Protein AF-A0A183U4E4-F1 (afdb_monomer_lite)

Organism: Toxocara canis (NCBI:txid6265)

Structure (mmCIF, N/CA/C/O backbone):
data_AF-A0A183U4E4-F1
#
_entry.id   AF-A0A183U4E4-F1
#
loop_
_atom_site.group_PDB
_atom_site.id
_atom_site.type_symbol
_atom_site.label_atom_id
_atom_site.label_alt_id
_atom_site.label_comp_id
_atom_site.label_asym_id
_atom_site.label_entity_id
_atom_site.label_seq_id
_atom_site.pdbx_PDB_ins_code
_atom_site.Cartn_x
_atom_site.Cartn_y
_atom_site.Cartn_z
_atom_site.occupancy
_atom_site.B_iso_or_equiv
_atom_site.auth_seq_id
_atom_site.auth_comp_id
_atom_site.auth_asym_id
_atom_site.auth_atom_id
_atom_site.pdbx_PDB_model_num
ATOM 1 N N . MET A 1 1 ? 19.719 -11.480 6.003 1.00 57.19 1 MET A N 1
ATOM 2 C CA . MET A 1 1 ? 18.882 -10.831 4.963 1.00 57.19 1 MET A CA 1
ATOM 3 C C . MET A 1 1 ? 19.843 -10.129 3.994 1.00 57.19 1 MET A C 1
ATOM 5 O O . MET A 1 1 ? 20.266 -9.033 4.305 1.00 57.19 1 MET A O 1
ATOM 9 N N . LEU A 1 2 ? 20.345 -10.691 2.889 1.00 53.66 2 LEU A N 1
ATOM 10 C CA . LEU A 1 2 ? 20.055 -11.911 2.127 1.00 53.66 2 LEU A CA 1
ATOM 11 C C . LEU A 1 2 ? 21.381 -12.543 1.676 1.00 53.66 2 LEU A C 1
ATOM 13 O O . LEU A 1 2 ? 22.184 -11.857 1.057 1.00 53.66 2 LEU A O 1
ATOM 17 N N . GLU A 1 3 ? 21.584 -13.832 1.937 1.00 58.75 3 GLU A N 1
ATOM 18 C CA . GLU A 1 3 ? 22.844 -14.517 1.599 1.00 58.75 3 GLU A CA 1
ATOM 19 C C . GLU A 1 3 ? 22.881 -15.056 0.156 1.00 58.75 3 GLU A C 1
ATOM 21 O O . GLU A 1 3 ? 23.924 -15.499 -0.312 1.00 58.75 3 GLU A O 1
ATOM 26 N N . HIS A 1 4 ? 21.770 -14.965 -0.592 1.00 63.84 4 HIS A N 1
ATOM 27 C CA . HIS A 1 4 ? 21.649 -15.572 -1.926 1.00 63.84 4 HIS A CA 1
ATOM 28 C C . HIS A 1 4 ? 20.897 -14.695 -2.949 1.00 63.84 4 HIS A C 1
ATOM 30 O O . HIS A 1 4 ? 19.955 -15.157 -3.589 1.00 63.84 4 HIS A O 1
ATOM 36 N N . ARG A 1 5 ? 21.275 -13.419 -3.134 1.00 64.50 5 ARG A N 1
ATOM 37 C CA . ARG A 1 5 ? 20.854 -12.662 -4.336 1.00 64.50 5 ARG A CA 1
ATOM 38 C C . ARG A 1 5 ? 22.019 -12.548 -5.321 1.00 64.50 5 ARG A C 1
ATOM 40 O O . ARG A 1 5 ? 23.040 -11.968 -4.980 1.00 64.50 5 ARG A O 1
ATOM 47 N N . LEU A 1 6 ? 21.839 -13.041 -6.550 1.00 68.12 6 LEU A N 1
ATOM 48 C CA . LEU A 1 6 ? 22.818 -12.918 -7.648 1.00 68.12 6 LEU A CA 1
ATOM 49 C C . LEU A 1 6 ? 22.993 -11.479 -8.174 1.00 68.12 6 LEU A C 1
ATOM 51 O O . LEU A 1 6 ? 23.956 -11.195 -8.878 1.00 68.12 6 LEU A O 1
ATOM 55 N N . LYS A 1 7 ? 22.075 -10.564 -7.850 1.00 59.53 7 LYS A N 1
ATOM 56 C CA . LYS A 1 7 ? 22.158 -9.139 -8.188 1.00 59.53 7 LYS A CA 1
ATOM 57 C C . LYS A 1 7 ? 21.346 -8.335 -7.176 1.00 59.53 7 LYS A C 1
ATOM 59 O O . LYS A 1 7 ? 20.281 -8.790 -6.746 1.00 59.53 7 LYS A O 1
ATOM 64 N N . SER A 1 8 ? 21.839 -7.165 -6.771 1.00 61.47 8 SER A N 1
ATOM 65 C CA . SER A 1 8 ? 21.052 -6.238 -5.954 1.00 61.47 8 SER A CA 1
ATOM 66 C C . SER A 1 8 ? 19.801 -5.815 -6.737 1.00 61.47 8 SER A C 1
ATOM 68 O O . SER A 1 8 ? 19.915 -5.556 -7.938 1.00 61.47 8 SER A O 1
ATOM 70 N N . PRO A 1 9 ? 18.610 -5.760 -6.112 1.00 69.06 9 PRO A N 1
ATOM 71 C CA . PRO A 1 9 ? 17.426 -5.243 -6.786 1.00 69.06 9 PRO A CA 1
ATOM 72 C C . PRO A 1 9 ? 17.687 -3.824 -7.322 1.00 69.06 9 PRO A C 1
ATOM 74 O O . PRO A 1 9 ? 18.444 -3.080 -6.691 1.00 69.06 9 PRO A O 1
ATOM 77 N N . PRO A 1 10 ? 17.107 -3.462 -8.476 1.00 73.38 10 PRO A N 1
ATOM 78 C CA . PRO A 1 10 ? 17.247 -2.129 -9.053 1.00 73.38 10 PRO A CA 1
ATOM 79 C C . PRO A 1 10 ? 16.753 -1.044 -8.084 1.00 73.38 10 PRO A C 1
ATOM 81 O O . PRO A 1 10 ? 15.866 -1.280 -7.255 1.00 73.38 10 PRO A O 1
ATOM 84 N N . GLU A 1 11 ? 17.360 0.139 -8.166 1.00 71.06 11 GLU A N 1
ATOM 85 C CA . GLU A 1 11 ? 17.137 1.239 -7.222 1.00 71.06 11 GLU A CA 1
ATOM 86 C C . GLU A 1 11 ? 15.683 1.735 -7.235 1.00 71.06 11 GLU A C 1
ATOM 88 O O . GLU A 1 11 ? 15.131 2.066 -6.177 1.00 71.06 11 GLU A O 1
ATOM 93 N N . GLU A 1 12 ? 15.017 1.705 -8.396 1.00 74.94 12 GLU A N 1
ATOM 94 C CA . GLU A 1 12 ? 13.628 2.159 -8.514 1.00 74.94 12 GLU A CA 1
ATOM 95 C C . GLU A 1 12 ? 12.676 1.307 -7.660 1.00 74.94 12 GLU A C 1
ATOM 97 O O . GLU A 1 12 ? 11.787 1.831 -6.983 1.00 74.94 12 GLU A O 1
ATOM 102 N N . VAL A 1 13 ? 12.908 -0.009 -7.609 1.00 78.69 13 VAL A N 1
ATOM 103 C CA . VAL A 1 13 ? 12.074 -0.948 -6.842 1.00 78.69 13 VAL A CA 1
ATOM 104 C C . VAL A 1 13 ? 12.248 -0.731 -5.339 1.00 78.69 13 VAL A C 1
ATOM 106 O O . VAL A 1 13 ? 11.272 -0.772 -4.584 1.00 78.69 13 VAL A O 1
ATOM 109 N N . TYR A 1 14 ? 13.470 -0.441 -4.886 1.00 80.75 14 TYR A N 1
ATOM 110 C CA . TYR A 1 14 ? 13.720 -0.101 -3.484 1.00 80.75 14 TYR A CA 1
ATOM 111 C C . TYR A 1 14 ? 13.050 1.208 -3.073 1.00 80.75 14 TYR A C 1
ATOM 113 O O . TYR A 1 14 ? 12.509 1.295 -1.965 1.00 80.75 14 TYR A O 1
ATOM 121 N N . SER A 1 15 ? 13.069 2.202 -3.958 1.00 85.75 15 SER A N 1
ATOM 122 C CA . SER A 1 15 ? 12.456 3.508 -3.719 1.00 85.75 15 SER A CA 1
ATOM 123 C C . SER A 1 15 ? 10.939 3.398 -3.5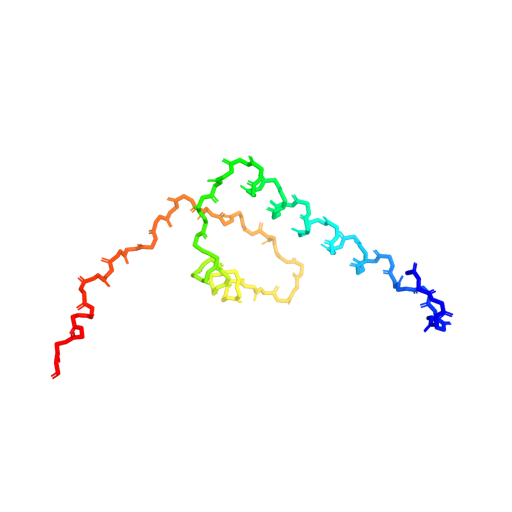80 1.00 85.75 15 SER A C 1
ATOM 125 O O . SER A 1 15 ? 10.374 3.910 -2.608 1.00 85.75 15 SER A O 1
ATOM 127 N N . LEU A 1 16 ? 10.284 2.660 -4.483 1.00 83.31 16 LEU A N 1
ATOM 128 C CA . LEU A 1 16 ? 8.842 2.414 -4.421 1.00 83.31 16 LEU A CA 1
ATOM 129 C C . LEU A 1 16 ? 8.458 1.660 -3.140 1.00 83.31 16 LEU A C 1
ATOM 131 O O . LEU A 1 16 ? 7.575 2.090 -2.396 1.00 83.31 16 LEU A O 1
ATOM 135 N N . HIS A 1 17 ? 9.174 0.573 -2.841 1.00 84.81 17 HIS A N 1
ATOM 136 C CA . HIS A 1 17 ? 8.902 -0.255 -1.669 1.00 84.81 17 HIS A CA 1
ATOM 137 C C . HIS A 1 17 ? 9.058 0.525 -0.355 1.00 84.81 17 HIS A C 1
ATOM 139 O O . HIS A 1 17 ? 8.248 0.365 0.561 1.00 84.81 17 HIS A O 1
ATOM 145 N N . ARG A 1 18 ? 10.063 1.406 -0.260 1.00 88.81 18 ARG A N 1
ATOM 146 C CA . ARG A 1 18 ? 10.256 2.267 0.916 1.00 88.81 18 ARG A CA 1
ATOM 147 C C . ARG A 1 18 ? 9.172 3.327 1.055 1.00 88.81 18 ARG A C 1
ATOM 149 O O . ARG A 1 18 ? 8.717 3.541 2.175 1.00 88.81 18 ARG A O 1
ATOM 156 N N . LYS A 1 19 ? 8.752 3.965 -0.043 1.00 88.94 19 LYS A N 1
ATOM 157 C CA . LYS A 1 19 ? 7.661 4.952 -0.018 1.00 88.94 19 LYS A CA 1
ATOM 158 C C . LYS A 1 19 ? 6.365 4.319 0.485 1.00 88.94 19 LYS A C 1
ATOM 160 O O . LYS A 1 19 ? 5.781 4.818 1.440 1.00 88.94 19 LYS A O 1
ATOM 165 N N . LEU A 1 20 ? 5.980 3.176 -0.083 1.00 89.00 20 LEU A N 1
ATOM 166 C CA . LEU A 1 20 ? 4.761 2.469 0.313 1.00 89.00 20 LEU A CA 1
ATOM 167 C C . LEU A 1 20 ? 4.828 1.967 1.763 1.00 89.00 20 LEU A C 1
ATOM 169 O O . LEU A 1 20 ? 3.915 2.220 2.549 1.00 89.00 20 LEU A O 1
ATOM 173 N N . SER A 1 21 ? 5.938 1.325 2.146 1.00 92.31 21 SER A N 1
ATOM 174 C CA . SER A 1 21 ? 6.125 0.846 3.522 1.00 92.31 21 SER A CA 1
ATOM 175 C C . SER A 1 21 ? 6.095 1.992 4.536 1.00 92.31 21 SER A C 1
ATOM 177 O O . SER A 1 21 ? 5.525 1.839 5.613 1.00 92.31 21 SER A O 1
ATOM 179 N N . GLY A 1 22 ? 6.685 3.145 4.201 1.00 92.62 22 GLY A N 1
ATOM 180 C CA . GLY A 1 22 ? 6.716 4.325 5.065 1.00 92.62 22 GLY A CA 1
ATOM 181 C C . GLY A 1 22 ? 5.326 4.902 5.327 1.00 92.62 22 GLY A C 1
ATOM 182 O O . GLY A 1 22 ? 4.975 5.124 6.487 1.00 92.62 22 GLY A O 1
ATOM 183 N N . SER A 1 23 ? 4.518 5.077 4.279 1.00 89.94 23 SER A N 1
ATOM 184 C CA . SER A 1 23 ? 3.139 5.569 4.406 1.00 89.94 23 SER A CA 1
ATOM 185 C C . SER A 1 23 ? 2.276 4.629 5.247 1.00 89.94 23 SER A C 1
ATOM 187 O O . SER A 1 23 ? 1.551 5.077 6.135 1.00 89.94 23 SER A O 1
ATOM 189 N N . TYR A 1 24 ? 2.411 3.316 5.038 1.00 89.88 24 TYR A N 1
ATOM 190 C CA . TYR A 1 24 ? 1.647 2.323 5.792 1.00 89.88 24 TYR A CA 1
ATOM 191 C C . TYR A 1 24 ? 2.032 2.299 7.277 1.00 89.88 24 TYR A C 1
ATOM 193 O O . TYR A 1 24 ? 1.174 2.250 8.159 1.00 89.88 24 TYR A O 1
ATOM 201 N N . LEU A 1 25 ? 3.332 2.394 7.575 1.00 92.62 25 LEU A N 1
ATOM 202 C CA . LEU A 1 25 ? 3.818 2.430 8.953 1.00 92.62 25 LEU A CA 1
ATOM 203 C C . LEU A 1 25 ? 3.379 3.710 9.681 1.00 92.62 25 LEU A C 1
ATOM 205 O O . LEU A 1 25 ? 3.097 3.672 10.880 1.00 92.62 25 LEU A O 1
ATOM 209 N N . LEU A 1 26 ? 3.299 4.835 8.965 1.00 93.06 26 LEU A N 1
ATOM 210 C CA . LEU A 1 26 ? 2.800 6.099 9.501 1.00 93.06 26 LEU A CA 1
ATOM 211 C C . LEU A 1 26 ? 1.307 6.007 9.849 1.00 93.06 26 LEU A C 1
ATOM 213 O O . LEU A 1 26 ? 0.925 6.375 10.960 1.00 93.06 26 LEU A O 1
ATOM 217 N N . ALA A 1 27 ? 0.491 5.443 8.953 1.00 89.50 27 ALA A N 1
ATOM 218 C CA . ALA A 1 27 ? -0.930 5.192 9.203 1.00 89.50 27 ALA A CA 1
ATOM 219 C C . ALA A 1 27 ? -1.136 4.278 10.423 1.00 89.50 27 ALA A C 1
ATOM 221 O O . ALA A 1 27 ? -1.928 4.593 11.314 1.00 89.50 27 ALA A O 1
ATOM 222 N N . ALA A 1 28 ? -0.344 3.205 10.532 1.00 91.31 28 ALA A N 1
ATOM 223 C CA . ALA A 1 28 ? -0.367 2.308 11.685 1.00 91.31 28 ALA A CA 1
ATOM 224 C C . ALA A 1 28 ? 0.027 3.020 12.992 1.00 91.31 28 ALA A C 1
ATOM 226 O O . ALA A 1 28 ? -0.612 2.821 14.027 1.00 91.31 28 ALA A O 1
ATOM 227 N N . LYS A 1 29 ? 1.046 3.891 12.958 1.00 94.50 29 LYS A N 1
ATOM 228 C CA . LYS A 1 29 ? 1.490 4.668 14.128 1.00 94.50 29 LYS A CA 1
ATOM 229 C C . LYS A 1 29 ? 0.428 5.661 14.604 1.00 94.50 29 LYS A C 1
ATOM 231 O O . LYS A 1 29 ? 0.268 5.844 15.810 1.00 94.50 29 LYS A O 1
ATOM 236 N N . LEU A 1 30 ? -0.292 6.279 13.672 1.00 94.75 30 LEU A N 1
ATOM 237 C CA . LEU A 1 30 ? -1.403 7.190 13.954 1.00 94.75 30 LEU A CA 1
ATOM 238 C C . LEU A 1 30 ? -2.699 6.452 14.325 1.00 94.75 30 LEU A C 1
ATOM 240 O O . LEU A 1 30 ? -3.668 7.102 14.705 1.00 94.75 30 LEU A O 1
ATOM 244 N N . LYS A 1 31 ? -2.716 5.110 14.246 1.00 90.25 31 LYS A N 1
ATOM 245 C CA . LYS A 1 31 ? -3.917 4.269 14.388 1.00 90.25 31 LYS A CA 1
ATOM 246 C C . LYS A 1 31 ? -5.048 4.709 13.450 1.00 90.25 31 LYS A C 1
ATOM 248 O O . LYS A 1 31 ? -6.220 4.617 13.806 1.00 90.25 31 LYS A O 1
ATOM 253 N N . ALA A 1 32 ? -4.688 5.200 12.266 1.00 89.00 32 ALA A N 1
ATOM 254 C CA . ALA A 1 32 ? -5.653 5.595 11.255 1.00 89.00 32 ALA A CA 1
ATOM 255 C C . ALA A 1 32 ? -6.375 4.351 10.717 1.00 89.00 32 ALA A C 1
ATOM 257 O O . ALA A 1 32 ? -5.745 3.323 10.454 1.00 89.00 32 ALA A O 1
ATOM 258 N N . VAL A 1 33 ? -7.692 4.450 10.550 1.00 86.50 33 VAL A N 1
ATOM 259 C CA . VAL A 1 33 ? -8.504 3.426 9.887 1.00 86.50 33 VAL A CA 1
ATOM 260 C C . VAL A 1 33 ? -8.700 3.884 8.450 1.00 86.50 33 VAL A C 1
ATOM 262 O O . VAL A 1 33 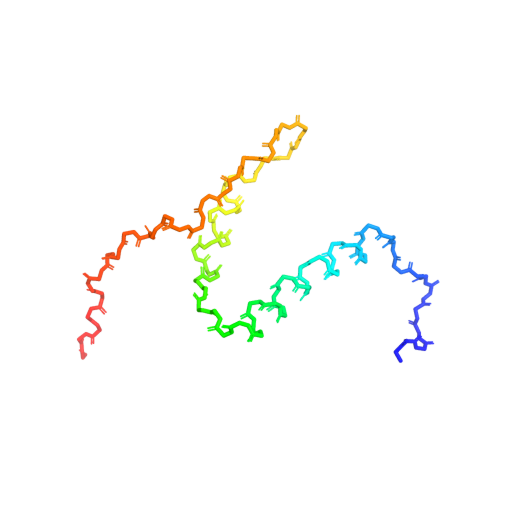? -9.313 4.917 8.214 1.0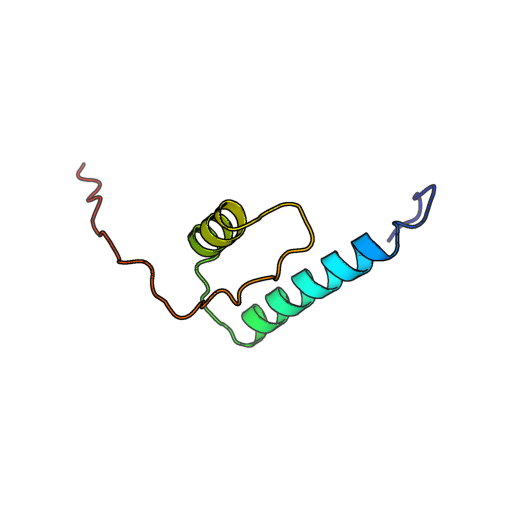0 86.50 33 VAL A O 1
ATOM 265 N N . VAL A 1 34 ? -8.135 3.140 7.500 1.00 84.31 34 VAL A N 1
ATOM 266 C CA . VAL A 1 34 ? -8.176 3.472 6.070 1.00 84.31 34 VAL A CA 1
ATOM 267 C C . VAL A 1 34 ? -8.838 2.324 5.318 1.00 84.31 34 VAL A C 1
ATOM 269 O O . VAL A 1 34 ? -8.465 1.163 5.498 1.00 84.31 34 VAL A O 1
ATOM 272 N N . SER A 1 35 ? -9.806 2.639 4.457 1.00 87.44 35 SER A N 1
ATOM 273 C CA . SER A 1 35 ? -10.467 1.649 3.603 1.00 87.44 35 SER A CA 1
ATOM 274 C C . SER A 1 35 ? -9.618 1.362 2.360 1.00 87.44 35 SER A C 1
ATOM 276 O O . SER A 1 35 ? -9.814 1.943 1.295 1.00 87.44 35 SER A O 1
ATOM 278 N N . CYS A 1 36 ? -8.622 0.483 2.503 1.00 85.69 36 CYS A N 1
ATOM 279 C CA . CYS A 1 36 ? -7.644 0.206 1.442 1.00 85.69 36 CYS A CA 1
ATOM 280 C C . CYS A 1 36 ? -8.244 -0.446 0.184 1.00 85.69 36 CYS A C 1
ATOM 282 O O . CYS A 1 36 ? -7.690 -0.269 -0.893 1.00 85.69 36 CYS A O 1
ATOM 284 N N . GLY A 1 37 ? -9.339 -1.204 0.313 1.00 87.75 37 GLY A N 1
ATOM 285 C CA . GLY A 1 37 ? -9.996 -1.893 -0.808 1.00 87.75 37 GLY A CA 1
ATOM 286 C C . GLY A 1 37 ? -10.517 -0.928 -1.880 1.00 87.75 37 GLY A C 1
ATOM 287 O O . GLY A 1 37 ? -9.942 -0.881 -2.966 1.00 87.75 37 GLY A O 1
ATOM 288 N N . PRO A 1 38 ? -11.537 -0.102 -1.574 1.00 87.44 38 PRO A N 1
ATOM 289 C CA . PRO A 1 38 ? -12.083 0.858 -2.536 1.00 87.44 38 PRO A CA 1
ATOM 290 C C . PRO A 1 38 ? -11.056 1.919 -2.952 1.00 87.44 38 PRO A C 1
ATOM 292 O O . PRO A 1 38 ? -11.080 2.399 -4.083 1.00 87.44 38 PRO A O 1
ATOM 295 N N . LEU A 1 39 ? -10.120 2.269 -2.061 1.00 85.50 39 LEU A N 1
ATOM 296 C CA . LEU A 1 39 ? -9.017 3.168 -2.393 1.00 85.50 39 LEU A CA 1
ATOM 297 C C . LEU A 1 39 ? -8.133 2.586 -3.504 1.00 85.50 39 LEU A C 1
ATOM 299 O O . LEU A 1 39 ? -7.769 3.299 -4.435 1.00 85.50 39 LEU A O 1
ATOM 303 N N . PHE A 1 40 ? -7.799 1.296 -3.423 1.00 86.50 40 PHE A N 1
ATOM 304 C CA . PHE A 1 40 ? -6.993 0.627 -4.438 1.00 86.50 40 PHE A CA 1
ATOM 305 C C . PHE A 1 40 ? -7.725 0.528 -5.778 1.00 86.50 40 PHE A C 1
ATOM 307 O O . PHE A 1 40 ? -7.117 0.818 -6.804 1.00 86.50 40 PHE A O 1
ATOM 314 N N . GLU A 1 41 ? -9.012 0.173 -5.774 1.00 88.19 41 GLU A N 1
ATOM 315 C CA . GLU A 1 41 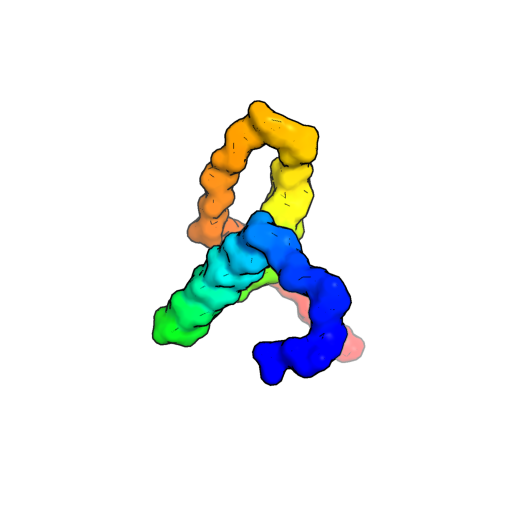? -9.828 0.105 -6.996 1.00 88.19 41 GLU A CA 1
ATOM 316 C C . GLU A 1 41 ? -9.884 1.462 -7.706 1.00 88.19 41 GLU A C 1
ATOM 318 O O . GLU A 1 41 ? -9.581 1.543 -8.893 1.00 88.19 41 GLU A O 1
ATOM 323 N N . ARG A 1 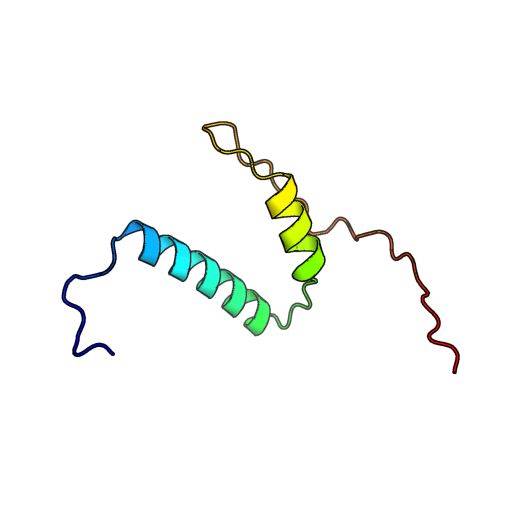42 ? -10.125 2.553 -6.965 1.00 85.75 42 ARG A N 1
ATOM 324 C CA . ARG A 1 42 ? -10.093 3.921 -7.511 1.00 85.75 42 ARG A CA 1
ATOM 325 C C . ARG A 1 42 ? -8.754 4.273 -8.158 1.00 85.75 42 ARG A C 1
ATOM 327 O O . ARG A 1 42 ? -8.741 4.819 -9.256 1.00 85.75 42 ARG A O 1
ATOM 334 N N . ILE A 1 43 ? -7.641 3.980 -7.477 1.00 85.38 43 ILE A N 1
ATOM 335 C CA . ILE A 1 43 ? -6.286 4.225 -8.002 1.00 85.38 43 ILE A CA 1
ATOM 336 C C . ILE A 1 43 ? -6.047 3.399 -9.267 1.00 85.38 43 ILE A C 1
ATOM 338 O O . ILE A 1 43 ? -5.431 3.873 -10.217 1.00 85.38 43 ILE A O 1
ATOM 342 N N . TYR A 1 44 ? -6.492 2.145 -9.263 1.00 86.62 44 TYR A N 1
ATOM 343 C CA . TYR A 1 44 ? -6.288 1.229 -10.374 1.00 86.62 44 TYR A CA 1
ATOM 344 C C . TYR A 1 44 ? -7.081 1.656 -11.613 1.00 86.62 44 TYR A C 1
ATOM 346 O O . TYR A 1 44 ? -6.527 1.677 -12.710 1.00 86.62 44 TYR A O 1
ATOM 354 N N . ASP A 1 45 ? -8.337 2.061 -11.435 1.00 86.62 45 ASP A N 1
ATOM 355 C CA . ASP A 1 45 ? -9.212 2.497 -12.525 1.00 86.62 45 ASP A CA 1
ATOM 356 C C . ASP A 1 45 ? -8.787 3.850 -13.116 1.00 86.62 45 ASP A C 1
ATOM 358 O O . ASP A 1 45 ? -8.918 4.077 -14.325 1.00 86.62 45 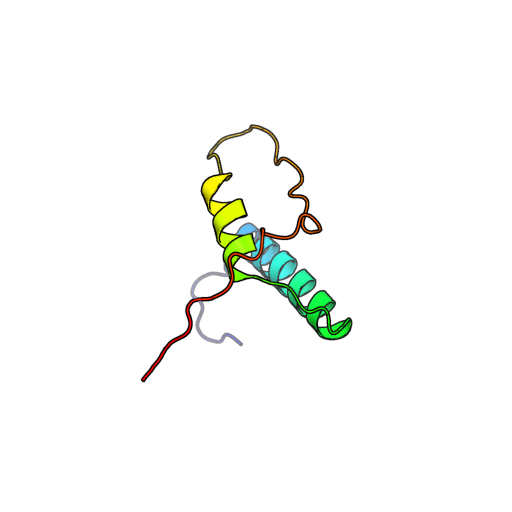ASP A O 1
ATOM 362 N N . SER A 1 46 ? -8.251 4.752 -12.285 1.00 83.62 46 SER A N 1
ATOM 363 C CA . SER A 1 46 ? -7.726 6.048 -12.732 1.00 83.62 46 SER A CA 1
ATOM 364 C C . SER A 1 46 ? -6.329 5.954 -13.349 1.00 83.62 46 SER A C 1
ATOM 366 O O . SER A 1 46 ? -5.901 6.875 -14.047 1.00 83.62 46 SER A O 1
ATOM 368 N N . TYR A 1 47 ? -5.617 4.843 -13.146 1.00 84.00 47 TYR A N 1
ATOM 369 C CA . TYR A 1 47 ? -4.257 4.680 -13.635 1.00 84.00 47 TYR A CA 1
ATOM 370 C C . TYR A 1 47 ? -4.196 4.672 -15.172 1.00 84.00 47 TYR A C 1
ATOM 372 O O . TYR A 1 47 ? -4.720 3.784 -15.850 1.00 84.00 47 TYR A O 1
ATOM 380 N N . LYS A 1 48 ? -3.494 5.658 -15.741 1.00 80.69 48 LYS A N 1
ATOM 381 C CA . LYS A 1 48 ? -3.168 5.741 -17.172 1.00 80.69 48 LYS A CA 1
ATOM 382 C C . LYS A 1 48 ? -1.665 5.569 -17.363 1.00 80.69 48 LYS A C 1
ATOM 384 O O . LYS A 1 48 ? -0.860 6.194 -16.682 1.00 80.69 48 LYS A O 1
ATOM 389 N N . PHE A 1 49 ? -1.280 4.706 -18.300 1.00 78.19 49 PHE A N 1
ATOM 390 C CA . PHE A 1 49 ? 0.126 4.461 -18.612 1.00 78.19 49 PHE A CA 1
ATOM 391 C C . PHE A 1 49 ? 0.637 5.542 -19.579 1.00 78.19 49 PHE A C 1
ATOM 393 O O . PHE A 1 49 ? 0.303 5.508 -20.762 1.00 78.19 49 PHE A O 1
ATOM 400 N N . GLY A 1 50 ? 1.417 6.508 -19.085 1.00 71.19 50 GLY A N 1
ATOM 401 C CA . GLY A 1 50 ? 1.971 7.612 -19.886 1.00 71.19 50 GLY A CA 1
ATOM 402 C C . GLY A 1 50 ? 2.218 8.883 -19.065 1.00 71.19 50 GLY A C 1
ATOM 403 O O . GLY A 1 50 ? 1.766 8.977 -17.930 1.00 71.19 50 GLY A O 1
ATOM 404 N N . GLU A 1 51 ? 2.965 9.843 -19.624 1.00 61.56 51 GLU A N 1
ATOM 405 C CA . GLU A 1 51 ? 3.313 11.132 -18.996 1.00 61.56 51 GLU A CA 1
ATOM 406 C C . GLU A 1 51 ? 2.128 12.114 -18.968 1.00 61.56 51 GLU A C 1
ATOM 408 O O . GLU A 1 51 ? 2.199 13.191 -19.548 1.00 61.56 51 GLU A O 1
ATOM 413 N N . GLU A 1 52 ? 1.024 11.782 -18.309 1.00 54.16 52 GLU A N 1
ATOM 414 C CA . GLU A 1 52 ? 0.012 12.790 -17.980 1.00 54.16 52 GLU A CA 1
ATOM 415 C C . GLU A 1 52 ? -0.323 12.700 -16.494 1.00 54.16 52 GLU A C 1
ATOM 417 O O . GLU A 1 52 ? -0.342 11.620 -15.906 1.00 54.16 52 GLU A O 1
ATOM 422 N N . GLY A 1 53 ? -0.415 13.879 -15.878 1.00 55.38 53 GLY A N 1
ATOM 423 C CA . GLY A 1 53 ? -0.244 14.119 -14.451 1.00 55.38 53 GLY A CA 1
ATOM 424 C C . GLY A 1 53 ? -1.025 13.176 -13.545 1.00 55.38 53 GLY A C 1
ATOM 425 O O . GLY A 1 53 ? -2.183 12.856 -13.782 1.00 55.38 53 GLY A O 1
ATOM 426 N N . PHE A 1 54 ? -0.365 12.780 -12.459 1.00 61.22 54 PHE A N 1
ATOM 427 C CA . PHE A 1 54 ? -1.017 12.178 -11.307 1.00 61.22 54 PHE A CA 1
ATOM 428 C C . PHE A 1 54 ? -2.024 13.197 -10.757 1.00 61.22 54 PHE A C 1
ATOM 430 O O . PHE A 1 54 ? -1.613 14.216 -10.205 1.00 61.22 54 PHE A O 1
ATOM 437 N N . GLU A 1 55 ? -3.321 12.972 -10.965 1.00 60.25 55 GLU A N 1
ATOM 438 C CA . GLU A 1 55 ? -4.350 13.756 -10.284 1.00 60.25 55 GLU A CA 1
ATOM 439 C C . GLU A 1 55 ? -4.368 13.356 -8.805 1.00 60.25 55 GLU A C 1
ATOM 441 O O . GLU A 1 55 ? -4.321 12.169 -8.468 1.00 60.25 55 GLU A O 1
ATOM 446 N N . ASP A 1 56 ? -4.387 14.349 -7.914 1.00 63.59 56 ASP A N 1
ATOM 447 C CA . ASP A 1 56 ? -4.455 14.112 -6.476 1.00 63.59 56 ASP A CA 1
ATOM 448 C C . ASP A 1 56 ? -5.765 13.387 -6.144 1.00 63.59 56 ASP A C 1
ATOM 450 O O . ASP A 1 56 ? -6.863 13.899 -6.360 1.00 63.59 56 ASP A O 1
ATOM 454 N N . ILE A 1 57 ? -5.648 12.166 -5.624 1.00 66.06 57 ILE A N 1
ATOM 455 C CA . ILE A 1 57 ? -6.800 11.367 -5.211 1.00 66.06 57 ILE A CA 1
ATOM 456 C C . ILE A 1 57 ? -7.247 11.875 -3.846 1.00 66.06 57 ILE A C 1
ATOM 458 O O . ILE A 1 57 ? -6.552 11.674 -2.847 1.00 66.06 57 ILE A O 1
ATOM 462 N N . ASP A 1 58 ? -8.413 12.516 -3.809 1.00 69.75 58 ASP A N 1
ATOM 463 C CA . ASP A 1 58 ? -9.054 12.916 -2.562 1.00 69.75 58 ASP A CA 1
ATOM 464 C C . ASP A 1 58 ? -9.507 11.672 -1.777 1.00 69.75 58 ASP A C 1
ATOM 466 O O . ASP A 1 58 ? -10.436 10.955 -2.162 1.00 69.75 58 ASP A O 1
ATOM 470 N N . ILE A 1 59 ? -8.797 11.394 -0.683 1.00 67.00 59 ILE A N 1
ATOM 471 C CA . ILE A 1 59 ? -9.032 10.243 0.193 1.00 67.00 59 ILE A CA 1
ATOM 472 C C . ILE A 1 59 ? -10.180 10.484 1.182 1.00 67.00 59 ILE A C 1
ATOM 474 O O . ILE A 1 59 ? -10.722 9.515 1.713 1.00 67.00 59 ILE A O 1
ATOM 478 N N . ASP A 1 60 ? -10.560 11.746 1.407 1.00 70.56 60 ASP A N 1
ATOM 479 C CA . ASP A 1 60 ? -11.598 12.137 2.369 1.00 70.56 60 ASP A CA 1
ATOM 480 C C . ASP A 1 60 ? -13.010 12.067 1.758 1.00 70.56 60 ASP A C 1
ATOM 482 O O . ASP A 1 60 ? -14.015 12.113 2.470 1.00 70.56 60 ASP A O 1
ATOM 486 N N . SER A 1 61 ? -13.101 11.897 0.436 1.00 67.00 61 SER A N 1
ATOM 487 C CA . SER A 1 61 ? -14.350 11.618 -0.270 1.00 67.00 61 SER A CA 1
ATOM 488 C C . SER A 1 61 ? -14.848 10.202 0.055 1.00 67.00 61 SER A C 1
ATOM 490 O O . SER A 1 61 ? -14.465 9.231 -0.617 1.00 67.00 61 SER A O 1
ATOM 492 N N . GLU A 1 62 ? -15.699 10.087 1.083 1.00 59.75 62 GLU A N 1
ATOM 493 C CA . GLU A 1 62 ? -16.310 8.825 1.515 1.00 59.75 62 GLU A CA 1
ATOM 494 C C . GLU A 1 62 ? -16.997 8.106 0.338 1.00 59.75 62 GLU A C 1
ATOM 496 O O . GLU A 1 62 ? -17.753 8.729 -0.415 1.00 59.75 62 GLU A O 1
ATOM 501 N N . PRO A 1 63 ? -16.759 6.796 0.138 1.00 55.81 63 PRO A N 1
ATOM 502 C CA . PRO A 1 63 ? -17.604 6.018 -0.752 1.00 55.81 63 PRO A CA 1
ATOM 503 C C . PRO A 1 63 ? -19.008 5.993 -0.144 1.00 55.81 63 PRO A C 1
ATOM 505 O O . PRO A 1 63 ? -19.165 5.610 1.015 1.00 55.81 63 PRO A O 1
ATOM 508 N N . GLU A 1 64 ? -20.013 6.414 -0.915 1.00 51.47 64 GLU A N 1
ATOM 509 C CA . GLU A 1 64 ? -21.420 6.291 -0.534 1.00 51.47 64 GLU A CA 1
ATOM 510 C C . GLU A 1 64 ? -21.662 4.873 -0.001 1.00 51.47 64 GLU A C 1
ATOM 512 O O . GLU A 1 64 ? -21.452 3.872 -0.691 1.00 51.47 64 GLU A O 1
ATOM 517 N N . HIS A 1 65 ? -22.013 4.793 1.281 1.00 51.41 65 HIS A N 1
ATOM 518 C CA . HIS A 1 65 ? -22.278 3.544 1.965 1.00 51.41 65 HIS A CA 1
ATOM 519 C C . HIS A 1 65 ? -23.627 3.022 1.482 1.00 51.41 65 HIS A C 1
ATOM 521 O O . HIS A 1 65 ? -24.659 3.292 2.093 1.00 51.41 65 HIS A O 1
ATOM 527 N N . ASP A 1 66 ? -23.626 2.264 0.391 1.00 42.25 66 ASP A N 1
ATOM 528 C CA . ASP A 1 66 ? -24.768 1.418 0.074 1.00 42.25 66 ASP A CA 1
ATOM 529 C C . ASP A 1 66 ? -24.734 0.221 1.043 1.00 42.25 66 ASP A C 1
ATOM 531 O O . ASP A 1 66 ? -24.102 -0.813 0.812 1.00 42.25 66 ASP A O 1
ATOM 535 N N . ALA A 1 67 ? -25.317 0.412 2.227 1.00 45.38 67 ALA A N 1
ATOM 536 C CA . ALA A 1 67 ? -25.725 -0.674 3.108 1.00 45.38 67 ALA A CA 1
ATOM 537 C C . ALA A 1 67 ? -27.241 -0.875 2.961 1.00 45.38 67 ALA A C 1
ATOM 539 O O . ALA A 1 67 ? -27.952 0.126 2.876 1.00 45.38 67 ALA A O 1
ATOM 540 N N . PRO A 1 68 ? -27.788 -2.110 3.044 1.00 46.75 68 PRO A N 1
ATOM 541 C CA . PRO A 1 68 ? -27.156 -3.323 3.568 1.00 46.75 68 PRO A CA 1
ATOM 542 C C . PRO A 1 68 ? -27.356 -4.568 2.675 1.00 46.75 68 PRO A C 1
ATOM 544 O O . PRO A 1 68 ? -28.479 -4.919 2.316 1.00 46.75 68 PRO A O 1
ATOM 547 N N . GLN A 1 69 ? -26.315 -5.381 2.469 1.00 57.53 69 GLN A N 1
ATOM 548 C CA . GLN A 1 69 ? -26.563 -6.816 2.273 1.00 57.53 69 GLN A CA 1
ATOM 549 C C . GLN A 1 69 ? -26.787 -7.446 3.646 1.00 57.53 69 GLN A C 1
ATOM 551 O O . GLN A 1 69 ? -25.873 -7.934 4.310 1.00 57.53 69 GLN A O 1
ATOM 556 N N . THR A 1 70 ? -28.041 -7.378 4.093 1.00 47.66 70 THR A N 1
ATOM 557 C CA . THR A 1 70 ? -28.552 -8.253 5.144 1.00 47.66 70 THR A CA 1
ATOM 558 C C . THR A 1 70 ? -28.412 -9.689 4.647 1.00 47.66 70 THR A C 1
ATOM 560 O O . THR A 1 70 ? -29.212 -10.182 3.856 1.00 47.66 70 THR A O 1
ATOM 563 N N . CYS A 1 71 ? -27.359 -10.373 5.089 1.00 47.28 71 CYS A N 1
ATOM 564 C CA . CYS A 1 71 ? -27.288 -11.821 4.993 1.00 47.28 71 CYS A CA 1
ATOM 565 C C . CYS A 1 71 ? -28.336 -12.366 5.972 1.00 47.28 71 CYS A C 1
ATOM 567 O O . CYS A 1 71 ? -28.089 -12.493 7.172 1.00 47.28 71 CYS A O 1
ATOM 569 N N . THR A 1 72 ? -29.556 -12.542 5.473 1.00 51.91 72 THR A N 1
ATOM 570 C CA . THR A 1 72 ? -30.659 -13.148 6.214 1.00 51.91 72 THR A CA 1
ATOM 571 C C . THR A 1 72 ? -30.614 -14.646 5.924 1.00 51.91 72 THR A C 1
ATOM 573 O O . THR A 1 72 ? -30.707 -15.017 4.760 1.00 51.91 72 THR A O 1
ATOM 576 N N . ALA A 1 73 ? -30.390 -15.415 6.999 1.00 39.59 73 ALA A N 1
ATOM 577 C CA . ALA A 1 73 ? -30.512 -16.867 7.226 1.00 39.59 73 ALA A CA 1
ATOM 578 C C . ALA A 1 73 ? -30.592 -17.827 6.023 1.00 39.59 73 ALA A C 1
ATOM 580 O O . ALA A 1 73 ? -31.600 -17.794 5.284 1.00 39.59 73 ALA A O 1
#

pLDDT: mean 73.56, std 15.57, range [39.59, 94.75]

Radius of gyration: 18.1 Å; chains: 1; bounding box: 54×31×34 Å

InterPro domains:
  IPR051409 Atypical kinase ADCK [PTHR43851] (1-49)

Foldseek 3Di:
DDPDDPDDPDPVVVVVVCVVVVVVVVCVVVVPDAPVVVVVVVCVVPDDPDPDDDDDDDRVPDDPPPDDPPPDD

Secondary structure (DSSP, 8-state):
--S--SSPPPHHHHHHHHHHHHHHHHHHHTT----HHHHHHHHHHH--SSSS------SSS------------

Sequence (73 aa):
MLEHRLKSPPEEVYSLHRKLSGSYLLAAKLKAVVSCGPLFERIYDSYKFGEEGFEDIDIDSEPEHDAPQTCTA